Protein AF-A0A0V8DN34-F1 (afdb_monomer_lite)

Sequence (174 aa):
MLHKQKDDFIKWFYDYLHISQVLMRVTIQLNMDRLEQRHFESTNDSSNQRRIIRINENTMSRDRNAADLNYQMMLLNLVIDDRKPYFENTQIKVRSNFETLMHDINEFTRKIHIEYDEKMKETDDAGCRSIMNEARKMARNTMEAIEKSSHEMGEQVKHDIQALEDEVEHYFKK

Radius of gyration: 20.93 Å; chains: 1; bounding box: 45×28×70 Å

Secondary structure (DSSP, 8-state):
-HHHHHHHHHHHHHHHHHHHHHHHHHHHHHHHHHHHHHHS--TT-HHHHHHHHHHHHHHHHHHHHHHHHHHHHHHHHHHS-TTSGGGHHHHHHHHHHHHHHHHHHHHHHHIIIIIIHHHHHTS-HHHHHHHHHHHHHHHHHHHHHHHHHHHHHHHHHHHHHHHHHHHHHHHH--

Foldseek 3Di:
DLVVLLVLVVVLLVVLLVLLLQLLVLLLLLLLLVLCLVQPDDDDDPVNVVSVVSNVVSVVSNVVSVVVNVVSLVCLCVSDPPVDPLCPVLNVLSVVLSVVSVVLSVVLSCCSVPVLSVQSVVDDPVSNVVSSVVNVVSSVVSSVVSVVSSVVSVVVSVVSVVVSVVVVVVVVVD

Structure (mmCIF, N/CA/C/O backbone):
data_AF-A0A0V8DN34-F1
#
_entry.id   AF-A0A0V8DN34-F1
#
loop_
_atom_site.group_PDB
_atom_site.i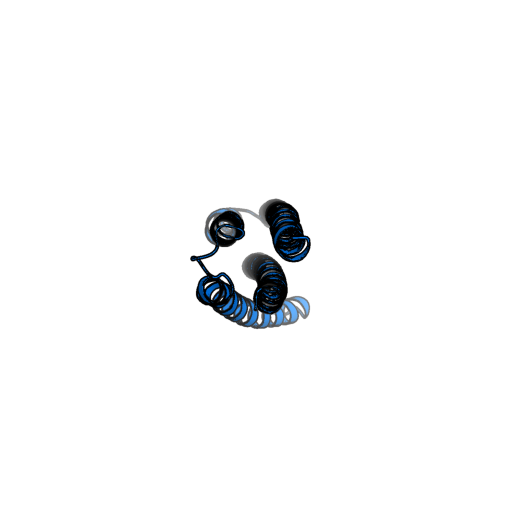d
_atom_site.type_symbol
_atom_site.label_atom_id
_atom_site.label_alt_id
_atom_site.label_comp_id
_atom_site.label_asym_id
_atom_site.label_entity_id
_atom_site.label_seq_id
_atom_site.pdbx_PDB_ins_code
_atom_site.Cartn_x
_atom_site.Cartn_y
_atom_site.Cartn_z
_atom_site.occupancy
_atom_site.B_iso_or_equiv
_atom_site.auth_seq_id
_atom_site.auth_comp_id
_atom_site.auth_asym_id
_atom_site.auth_atom_id
_atom_site.pdbx_PDB_model_num
ATOM 1 N N . MET A 1 1 ? -20.953 -3.401 26.564 1.00 58.19 1 MET A N 1
ATOM 2 C CA . MET A 1 1 ? -20.975 -2.466 25.413 1.00 58.19 1 MET A CA 1
ATOM 3 C C . MET A 1 1 ? -19.568 -1.955 25.081 1.00 58.19 1 MET A C 1
ATOM 5 O O . MET A 1 1 ? -19.200 -2.034 23.922 1.00 58.19 1 MET A O 1
ATOM 9 N N . LEU A 1 2 ? -18.758 -1.537 26.071 1.00 60.81 2 LEU A N 1
ATOM 10 C CA . LEU A 1 2 ? -17.343 -1.149 25.883 1.00 60.81 2 LEU A CA 1
ATOM 11 C C . LEU A 1 2 ? -16.427 -2.273 25.356 1.00 60.81 2 LEU A C 1
ATOM 13 O O . LEU A 1 2 ? -15.726 -2.048 24.379 1.00 60.81 2 LEU A O 1
ATOM 17 N N . HIS A 1 3 ? -16.490 -3.486 25.924 1.00 68.06 3 HIS A N 1
ATOM 18 C CA . HIS A 1 3 ? -15.688 -4.623 25.432 1.00 68.06 3 HIS A CA 1
ATOM 19 C C . HIS A 1 3 ? -15.959 -4.953 23.958 1.00 68.06 3 HIS A C 1
ATOM 21 O O . HIS A 1 3 ? -15.024 -5.095 23.187 1.00 68.06 3 HIS A O 1
ATOM 27 N N . LYS A 1 4 ? -17.231 -4.943 23.536 1.00 74.88 4 LYS A N 1
ATOM 28 C CA . LYS A 1 4 ? -17.605 -5.171 22.134 1.00 74.88 4 LYS A CA 1
ATOM 29 C C . LYS A 1 4 ? -17.008 -4.119 21.190 1.00 74.88 4 LYS A C 1
ATOM 31 O O . LYS A 1 4 ? -16.498 -4.473 20.143 1.00 74.88 4 LYS A O 1
ATOM 36 N N . GLN A 1 5 ? -17.049 -2.843 21.570 1.00 73.88 5 GLN A N 1
ATOM 37 C CA . GLN A 1 5 ? -16.478 -1.767 20.759 1.00 73.88 5 GLN A CA 1
ATOM 38 C C . GLN A 1 5 ? -14.956 -1.902 20.619 1.00 73.88 5 GLN A C 1
ATOM 40 O O . GLN A 1 5 ? -14.419 -1.712 19.534 1.00 73.88 5 GLN A O 1
ATOM 45 N N . LYS A 1 6 ? -14.267 -2.259 21.710 1.00 76.94 6 LYS A N 1
ATOM 46 C CA . LYS A 1 6 ? -12.835 -2.571 21.689 1.00 76.94 6 LYS A CA 1
ATOM 47 C C . LYS A 1 6 ? -12.546 -3.744 20.742 1.00 76.94 6 LYS A C 1
ATOM 49 O O . LYS A 1 6 ? -11.648 -3.634 19.916 1.00 76.94 6 LYS A O 1
ATOM 54 N N . ASP A 1 7 ? -13.303 -4.834 20.838 1.00 82.00 7 ASP A N 1
ATOM 55 C CA . ASP A 1 7 ? -13.109 -6.022 19.998 1.00 82.00 7 ASP A CA 1
ATOM 56 C C . ASP A 1 7 ? -13.379 -5.724 18.511 1.00 82.00 7 ASP A C 1
ATOM 58 O O . ASP A 1 7 ? -12.594 -6.116 17.644 1.00 82.00 7 ASP A O 1
ATOM 62 N N . ASP A 1 8 ? -14.449 -4.976 18.220 1.00 85.00 8 ASP A N 1
ATOM 63 C CA . ASP A 1 8 ? -14.809 -4.532 16.869 1.00 85.00 8 ASP A CA 1
ATOM 64 C C . ASP A 1 8 ? -13.713 -3.622 16.279 1.00 85.00 8 ASP A C 1
ATOM 66 O O . ASP A 1 8 ? -13.311 -3.805 15.127 1.00 85.00 8 ASP A O 1
ATOM 70 N N . PHE A 1 9 ? -13.173 -2.694 17.077 1.00 85.94 9 PHE A N 1
ATOM 71 C CA . PHE A 1 9 ? -12.066 -1.828 16.671 1.00 85.94 9 PHE A CA 1
ATOM 72 C C . PHE A 1 9 ? -10.765 -2.608 16.433 1.00 85.94 9 PHE A C 1
ATOM 74 O O . PHE A 1 9 ? -10.123 -2.407 15.405 1.00 85.94 9 PHE A O 1
ATOM 81 N N . ILE A 1 10 ? -10.382 -3.524 17.330 1.00 85.00 10 ILE A N 1
ATOM 82 C CA . ILE A 1 10 ? -9.166 -4.342 17.173 1.00 85.00 10 ILE A CA 1
ATOM 83 C C . ILE A 1 10 ? -9.237 -5.157 15.882 1.00 85.00 10 ILE A C 1
ATOM 85 O O . ILE A 1 10 ? -8.276 -5.186 15.112 1.00 85.00 10 ILE A O 1
ATOM 89 N N . LYS A 1 11 ? -10.381 -5.796 15.620 1.00 89.94 11 LYS A N 1
ATOM 90 C CA . LYS A 1 11 ? -10.588 -6.558 14.388 1.00 89.94 11 LYS A CA 1
ATOM 91 C C . LYS A 1 11 ? -10.444 -5.664 13.155 1.00 89.94 11 LYS A C 1
ATOM 93 O O . LYS A 1 11 ? -9.673 -5.988 12.256 1.00 89.94 11 LYS A O 1
ATOM 98 N N . TRP A 1 12 ? -11.144 -4.530 13.147 1.00 93.06 12 TRP A N 1
ATOM 99 C CA . TRP A 1 12 ? -11.061 -3.543 12.072 1.00 93.06 12 TRP A CA 1
ATOM 100 C C . TRP A 1 12 ? -9.622 -3.056 11.841 1.00 93.06 12 TRP A C 1
ATOM 102 O O . TRP A 1 12 ?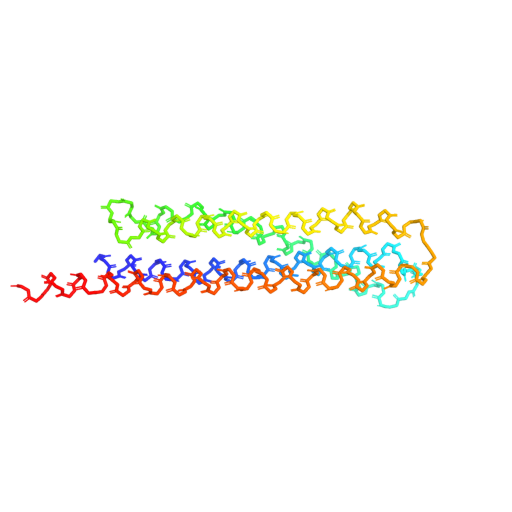 -9.176 -2.948 10.701 1.00 93.06 12 TRP A O 1
ATOM 112 N N . PHE A 1 13 ? -8.868 -2.818 12.915 1.00 90.38 13 PHE A N 1
ATOM 113 C CA . PHE A 1 13 ? -7.494 -2.335 12.844 1.00 90.38 13 PHE A CA 1
ATOM 114 C C . PHE A 1 13 ? -6.551 -3.359 12.199 1.00 90.38 13 PHE A C 1
ATOM 116 O O . PHE A 1 13 ? -5.721 -2.994 11.366 1.00 90.38 13 PHE A O 1
ATOM 123 N N . TYR A 1 14 ? -6.704 -4.647 12.522 1.00 90.00 14 TYR A N 1
ATOM 124 C CA . TYR A 1 14 ? -5.942 -5.707 11.859 1.00 90.00 14 TYR A CA 1
ATOM 125 C C . TYR A 1 14 ? -6.298 -5.847 10.377 1.00 90.00 14 TYR A C 1
ATOM 127 O O . TYR A 1 14 ? -5.392 -6.006 9.556 1.00 90.00 14 TYR A O 1
ATOM 135 N N . ASP A 1 15 ? -7.580 -5.733 10.023 1.00 92.25 15 ASP A N 1
ATOM 136 C CA . ASP A 1 15 ? -8.015 -5.743 8.623 1.00 92.25 15 ASP A CA 1
ATOM 137 C C . ASP A 1 15 ? -7.407 -4.549 7.858 1.00 92.25 15 ASP A C 1
ATOM 139 O O . ASP A 1 15 ? -6.834 -4.725 6.781 1.00 92.25 15 ASP A O 1
ATOM 143 N N . TYR A 1 16 ? -7.432 -3.344 8.441 1.00 93.62 16 TYR A N 1
ATOM 144 C CA . TYR A 1 16 ? -6.788 -2.144 7.890 1.00 93.62 16 TYR A CA 1
ATOM 145 C C . TYR A 1 16 ? -5.275 -2.330 7.672 1.00 93.62 16 TYR A C 1
ATOM 147 O O . TYR A 1 16 ? -4.749 -2.033 6.592 1.00 93.62 16 TYR A O 1
ATOM 155 N N . LEU A 1 17 ? -4.561 -2.854 8.672 1.00 91.25 17 LEU A N 1
ATOM 156 C CA . LEU A 1 17 ? -3.123 -3.122 8.575 1.00 91.25 17 LEU A CA 1
ATOM 157 C C . LEU A 1 17 ? -2.806 -4.153 7.490 1.00 91.25 17 LEU A C 1
ATOM 159 O O . LEU A 1 17 ? -1.865 -3.980 6.717 1.00 91.25 17 LEU 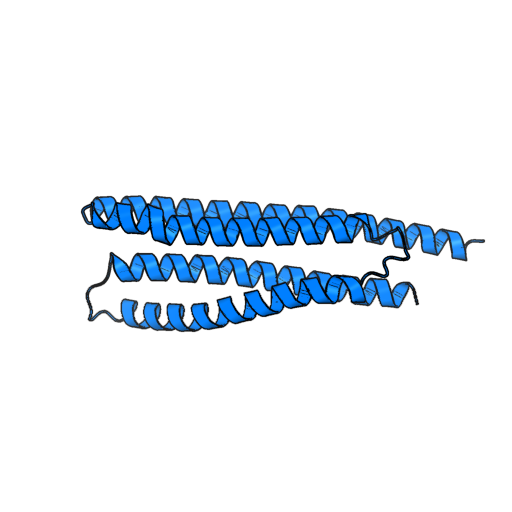A O 1
ATOM 163 N N . HIS A 1 18 ? -3.604 -5.212 7.397 1.00 91.62 18 HIS A N 1
ATOM 164 C CA . HIS A 1 18 ? -3.404 -6.235 6.383 1.00 91.62 18 HIS A CA 1
ATOM 165 C C . HIS A 1 18 ? -3.590 -5.666 4.970 1.00 91.62 18 HIS A C 1
ATOM 167 O O . HIS A 1 18 ? -2.715 -5.822 4.116 1.00 91.62 18 HIS A O 1
ATOM 173 N N . ILE A 1 19 ? -4.696 -4.956 4.733 1.00 94.38 19 ILE A N 1
ATOM 174 C CA . ILE A 1 19 ? -5.016 -4.392 3.416 1.00 94.38 19 ILE A CA 1
ATOM 175 C C . ILE A 1 19 ? -3.974 -3.341 3.009 1.00 94.38 19 ILE A C 1
ATOM 177 O O . ILE A 1 19 ? -3.536 -3.336 1.859 1.00 94.38 19 ILE A O 1
ATOM 181 N N . SER A 1 20 ? -3.521 -2.489 3.936 1.00 91.94 20 SER A N 1
ATOM 182 C CA . SER A 1 20 ? -2.487 -1.482 3.646 1.00 91.94 20 SER A CA 1
ATOM 183 C C . SER A 1 20 ? -1.155 -2.112 3.221 1.00 91.94 20 SER A C 1
ATOM 185 O O . SER A 1 20 ? -0.566 -1.698 2.217 1.00 91.94 20 SER A O 1
ATOM 187 N N . GLN A 1 21 ? -0.713 -3.167 3.912 1.00 90.62 21 GLN A N 1
ATOM 188 C CA . GLN A 1 21 ? 0.496 -3.914 3.556 1.00 90.62 21 GLN A CA 1
ATOM 189 C C . GLN A 1 21 ? 0.377 -4.598 2.192 1.00 90.62 21 GLN A C 1
ATOM 191 O O . GLN A 1 21 ? 1.315 -4.548 1.389 1.00 90.62 21 GLN A O 1
ATOM 196 N N . VAL A 1 22 ? -0.769 -5.229 1.914 1.00 93.06 22 VAL A N 1
ATOM 197 C CA . VAL A 1 22 ? -1.021 -5.866 0.617 1.00 93.06 22 VAL A CA 1
ATOM 198 C C . VAL A 1 22 ? -1.013 -4.813 -0.486 1.00 93.06 22 VAL A C 1
ATOM 200 O O . VAL A 1 22 ? -0.274 -4.985 -1.455 1.00 93.06 22 VAL A O 1
ATOM 203 N N . LEU A 1 23 ? -1.744 -3.704 -0.319 1.00 94.56 23 LEU A N 1
ATOM 204 C CA . LEU A 1 23 ? -1.819 -2.609 -1.290 1.00 94.56 23 LEU A CA 1
ATOM 205 C C . LEU A 1 23 ? -0.433 -2.065 -1.651 1.00 94.56 23 LEU A C 1
ATOM 207 O O . LEU A 1 23 ? -0.117 -1.908 -2.833 1.00 94.56 23 LEU A O 1
ATOM 211 N N . MET A 1 24 ? 0.405 -1.803 -0.648 1.00 93.25 24 MET A N 1
ATOM 212 C CA . MET A 1 24 ? 1.775 -1.343 -0.860 1.00 93.25 24 MET A CA 1
ATOM 213 C C . MET A 1 24 ? 2.580 -2.356 -1.685 1.00 93.25 24 MET A C 1
ATOM 215 O O . MET A 1 24 ? 3.184 -1.993 -2.697 1.00 93.25 24 MET A O 1
ATOM 219 N N . ARG A 1 25 ? 2.577 -3.635 -1.284 1.00 92.25 25 ARG A N 1
ATOM 220 C CA . ARG A 1 25 ? 3.363 -4.689 -1.947 1.00 92.25 25 ARG A CA 1
ATOM 221 C C . ARG A 1 25 ? 2.959 -4.873 -3.405 1.00 92.25 25 ARG A C 1
ATOM 223 O O . ARG A 1 25 ? 3.832 -4.882 -4.275 1.00 92.25 25 ARG A O 1
ATOM 230 N N . VAL A 1 26 ? 1.657 -4.963 -3.681 1.00 95.25 26 VAL A N 1
ATOM 231 C CA . VAL A 1 26 ? 1.160 -5.147 -5.054 1.00 95.25 26 VAL A CA 1
ATOM 232 C C . VAL A 1 26 ? 1.415 -3.914 -5.914 1.00 95.25 26 VAL A C 1
ATOM 234 O O . VAL A 1 26 ? 1.774 -4.056 -7.078 1.00 95.25 26 VAL A O 1
ATOM 237 N N . THR A 1 27 ? 1.321 -2.706 -5.346 1.00 95.00 27 THR A N 1
ATOM 238 C CA . THR A 1 27 ? 1.636 -1.455 -6.054 1.00 95.00 27 THR A CA 1
ATOM 239 C C . THR A 1 27 ? 3.108 -1.401 -6.449 1.00 95.00 27 THR A C 1
ATOM 241 O O . THR A 1 27 ? 3.423 -1.084 -7.599 1.00 95.00 27 THR A O 1
ATOM 244 N N . ILE A 1 28 ? 4.015 -1.707 -5.517 1.00 94.44 28 ILE A N 1
ATOM 245 C CA . ILE A 1 28 ? 5.453 -1.717 -5.792 1.00 94.44 28 ILE A CA 1
ATOM 246 C C . ILE A 1 28 ? 5.761 -2.741 -6.882 1.00 94.44 28 ILE A C 1
ATOM 248 O O . ILE A 1 28 ? 6.376 -2.395 -7.890 1.00 94.44 28 ILE A O 1
ATOM 252 N N . GLN A 1 29 ? 5.285 -3.978 -6.723 1.00 94.00 29 GLN A N 1
ATOM 253 C CA . GLN A 1 29 ? 5.550 -5.040 -7.688 1.00 94.00 29 GLN A CA 1
ATOM 254 C C . GLN A 1 29 ? 4.988 -4.713 -9.074 1.00 94.00 29 GLN A C 1
ATOM 256 O O . GLN A 1 29 ? 5.699 -4.871 -10.062 1.00 94.00 29 GLN A O 1
ATOM 261 N N . LEU A 1 30 ? 3.758 -4.196 -9.152 1.00 95.62 30 LEU A N 1
ATOM 262 C CA . LEU A 1 30 ? 3.122 -3.805 -10.408 1.00 95.62 30 LEU A CA 1
ATOM 263 C C . LEU A 1 30 ? 3.942 -2.763 -11.170 1.00 95.62 30 LEU A C 1
ATOM 265 O O . LEU A 1 30 ? 4.180 -2.904 -12.367 1.00 95.62 30 LEU A O 1
ATOM 269 N N . ASN A 1 31 ? 4.360 -1.703 -10.483 1.00 94.88 31 ASN A N 1
ATOM 270 C CA . ASN A 1 31 ? 5.108 -0.613 -11.099 1.00 94.88 31 ASN A CA 1
ATOM 271 C C . ASN A 1 31 ? 6.511 -1.053 -11.530 1.00 94.88 31 ASN A C 1
ATOM 273 O O . ASN A 1 31 ? 6.954 -0.686 -12.617 1.00 94.88 31 ASN A O 1
ATOM 277 N N . MET A 1 32 ? 7.177 -1.883 -10.723 1.00 93.75 32 MET A N 1
ATOM 278 C CA . MET A 1 32 ? 8.476 -2.457 -11.072 1.00 93.75 32 MET A CA 1
ATOM 279 C C . MET A 1 32 ? 8.372 -3.411 -12.266 1.00 93.75 32 MET A C 1
ATOM 281 O O . MET A 1 32 ? 9.139 -3.269 -13.214 1.00 93.75 32 MET A O 1
ATOM 285 N N . ASP A 1 33 ? 7.398 -4.329 -12.269 1.00 92.44 33 ASP A N 1
ATOM 286 C CA . ASP A 1 33 ? 7.164 -5.237 -13.397 1.00 92.44 33 ASP A CA 1
ATOM 287 C C . ASP A 1 33 ? 6.832 -4.434 -14.672 1.00 92.44 33 ASP A C 1
ATOM 289 O O . ASP A 1 33 ? 7.375 -4.728 -15.731 1.00 92.44 33 ASP A O 1
ATOM 293 N N . ARG A 1 34 ? 6.023 -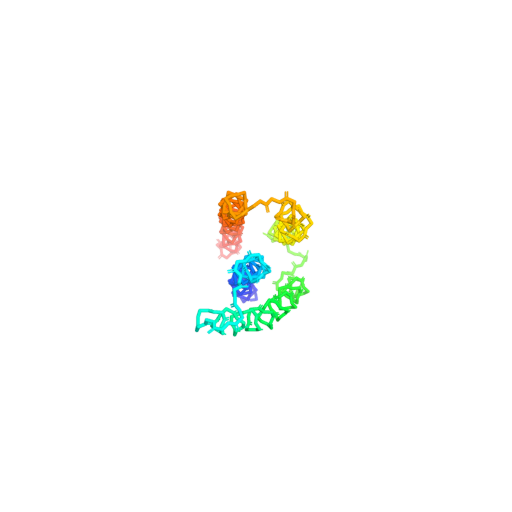3.365 -14.594 1.00 91.81 34 ARG A N 1
ATOM 294 C CA . ARG A 1 34 ? 5.723 -2.492 -15.750 1.00 91.81 34 ARG A CA 1
ATOM 295 C C . ARG A 1 34 ? 6.944 -1.749 -16.292 1.00 91.81 34 ARG A C 1
ATOM 297 O O . ARG A 1 34 ? 7.027 -1.536 -17.501 1.00 91.81 34 ARG A O 1
ATOM 304 N N . LEU A 1 35 ? 7.845 -1.305 -15.416 1.00 90.69 35 LEU A N 1
ATOM 305 C CA . LEU A 1 35 ? 9.081 -0.637 -15.824 1.00 90.69 35 LEU A CA 1
ATOM 306 C C . LEU A 1 35 ? 10.030 -1.637 -16.496 1.00 90.69 35 LEU A C 1
ATOM 308 O O . LEU A 1 35 ? 10.560 -1.358 -17.569 1.00 90.69 35 LEU A O 1
ATOM 312 N N . GLU A 1 36 ? 10.172 -2.836 -15.921 1.00 89.19 36 GLU A N 1
ATOM 313 C CA . GLU A 1 36 ? 10.987 -3.898 -16.514 1.00 89.19 36 GLU A CA 1
ATOM 314 C C . GLU A 1 36 ? 10.434 -4.374 -17.864 1.00 89.19 36 GLU A C 1
ATOM 316 O O . GLU A 1 36 ? 11.204 -4.618 -18.793 1.00 89.19 36 GLU A O 1
ATOM 321 N N . GLN A 1 37 ? 9.108 -4.479 -17.984 1.00 88.12 37 GLN A N 1
ATOM 322 C CA . GLN A 1 37 ? 8.435 -4.884 -19.217 1.00 88.12 37 GLN A CA 1
ATOM 323 C C . GLN A 1 37 ? 8.733 -3.918 -20.371 1.00 88.12 37 GLN A C 1
ATOM 325 O O . GLN A 1 37 ? 8.960 -4.345 -21.497 1.00 88.12 37 GLN A O 1
ATOM 330 N N . ARG A 1 38 ? 8.756 -2.610 -20.091 1.00 87.38 38 ARG A N 1
ATOM 331 C CA . ARG A 1 38 ? 8.982 -1.582 -21.115 1.00 87.38 38 ARG A CA 1
ATOM 332 C C . ARG A 1 38 ? 10.405 -1.563 -21.665 1.00 87.38 38 ARG A C 1
ATOM 334 O O . ARG A 1 38 ? 10.567 -1.340 -22.858 1.00 87.38 38 ARG A O 1
ATOM 341 N N . HIS A 1 39 ? 11.406 -1.772 -20.810 1.00 86.38 39 HIS A N 1
ATOM 342 C CA . HIS A 1 39 ? 12.804 -1.455 -21.146 1.00 86.38 39 HIS A CA 1
ATOM 343 C C . HIS A 1 39 ? 13.726 -2.669 -21.277 1.00 86.38 39 HIS A C 1
ATOM 345 O O . HIS A 1 39 ? 14.848 -2.525 -21.746 1.00 86.38 39 HIS A O 1
ATOM 351 N N . PHE A 1 40 ? 13.288 -3.871 -20.889 1.00 78.19 40 PHE A N 1
ATOM 352 C CA . PHE A 1 40 ? 14.153 -5.061 -20.886 1.00 78.19 40 PHE A CA 1
ATOM 353 C C . PHE A 1 40 ? 13.606 -6.248 -21.686 1.00 78.19 40 PHE A C 1
ATOM 355 O O . PHE A 1 40 ? 14.161 -7.344 -21.579 1.00 78.19 40 PHE A O 1
ATOM 362 N N . GLU A 1 41 ? 12.531 -6.092 -22.465 1.00 69.69 41 GLU A N 1
ATOM 363 C CA . GLU A 1 41 ? 11.893 -7.238 -23.125 1.00 69.69 41 GLU A CA 1
ATOM 364 C C . GLU A 1 41 ? 12.135 -7.365 -24.631 1.00 69.69 41 GLU A C 1
ATOM 366 O O . GLU A 1 41 ? 11.776 -6.503 -25.429 1.00 69.69 41 GLU A O 1
ATOM 371 N N . SER A 1 42 ? 12.627 -8.556 -25.006 1.00 58.59 42 SER A N 1
ATOM 372 C CA . SER A 1 42 ? 12.372 -9.181 -26.306 1.00 58.59 42 SER A CA 1
ATOM 373 C C . SER A 1 42 ? 11.068 -9.998 -26.244 1.00 58.59 42 SER A C 1
ATOM 375 O O . SER A 1 42 ? 10.711 -10.571 -25.211 1.00 58.59 42 SER A O 1
ATOM 377 N N . THR A 1 43 ? 10.328 -10.043 -27.349 1.00 55.69 43 THR A N 1
ATOM 378 C CA . THR A 1 43 ? 8.900 -10.411 -27.390 1.00 55.69 43 THR A CA 1
ATOM 379 C C . THR A 1 43 ? 8.594 -11.908 -27.195 1.00 55.69 43 THR A C 1
ATOM 381 O O . THR A 1 43 ? 7.426 -12.267 -27.087 1.00 55.69 43 THR A O 1
ATOM 384 N N . ASN A 1 44 ? 9.601 -12.791 -27.116 1.00 57.97 44 ASN A N 1
ATOM 385 C CA . ASN A 1 44 ? 9.413 -14.252 -27.223 1.00 57.97 44 ASN A CA 1
ATOM 386 C C . ASN A 1 44 ? 9.860 -15.083 -26.004 1.00 57.97 44 ASN A C 1
ATOM 388 O O . ASN A 1 44 ? 9.945 -16.307 -26.103 1.00 57.97 44 ASN A O 1
ATOM 392 N N . ASP A 1 45 ? 10.133 -14.465 -24.852 1.00 67.31 45 ASP A N 1
ATOM 393 C CA . ASP A 1 45 ? 10.696 -15.181 -23.700 1.00 67.31 45 ASP A CA 1
ATOM 394 C C . ASP A 1 45 ? 9.635 -15.659 -22.686 1.00 67.31 45 ASP A C 1
ATOM 396 O O . ASP A 1 45 ? 8.742 -14.911 -22.286 1.00 67.31 45 ASP A O 1
ATOM 400 N N . SER A 1 46 ? 9.755 -16.892 -22.179 1.00 72.69 46 SER A N 1
ATOM 401 C CA . SER A 1 46 ? 8.841 -17.456 -21.152 1.00 72.69 46 SER A CA 1
ATOM 402 C C . SER A 1 46 ? 8.806 -16.645 -19.841 1.00 72.69 46 SER A C 1
ATOM 404 O O . SER A 1 46 ? 7.869 -16.732 -19.042 1.00 72.69 46 SER A O 1
ATOM 406 N N . SER A 1 47 ? 9.855 -15.857 -19.596 1.00 75.12 47 SER A N 1
ATOM 407 C CA . SER A 1 47 ? 9.946 -14.903 -18.490 1.00 75.12 47 SER A CA 1
ATOM 408 C C . SER A 1 47 ? 8.976 -13.727 -18.668 1.00 75.12 47 SER A C 1
ATOM 410 O O . SER A 1 47 ? 8.296 -13.342 -17.715 1.00 75.12 47 SER A O 1
ATOM 412 N N . ASN A 1 48 ? 8.842 -13.228 -19.901 1.00 78.69 48 ASN A N 1
ATOM 413 C CA . ASN A 1 48 ? 7.932 -12.143 -20.263 1.00 78.69 48 ASN A CA 1
ATOM 414 C C . ASN A 1 48 ? 6.470 -12.561 -20.037 1.00 78.69 48 ASN A C 1
ATOM 416 O O . ASN A 1 48 ? 5.727 -11.900 -19.317 1.00 78.69 48 ASN A O 1
ATOM 420 N N . GLN A 1 49 ? 6.078 -13.743 -20.523 1.00 82.31 49 GLN A N 1
ATOM 421 C CA . GLN A 1 49 ? 4.716 -14.254 -20.317 1.00 82.31 49 GLN A CA 1
ATOM 422 C C . GLN A 1 49 ? 4.333 -14.333 -18.829 1.00 82.31 49 GLN A C 1
ATOM 424 O O . GLN A 1 49 ? 3.234 -13.935 -18.444 1.00 82.31 49 GLN A O 1
ATOM 429 N N . ARG A 1 50 ? 5.259 -14.777 -17.966 1.00 86.44 50 ARG A N 1
ATOM 430 C CA . ARG A 1 50 ? 5.049 -14.782 -16.509 1.00 86.44 50 ARG A CA 1
ATOM 431 C C . ARG A 1 50 ? 4.916 -13.374 -15.932 1.00 86.44 50 ARG A C 1
ATOM 433 O O . ARG A 1 50 ? 4.131 -13.180 -15.008 1.00 86.44 50 ARG A O 1
ATOM 440 N N . ARG A 1 51 ? 5.669 -12.400 -16.449 1.00 89.06 51 ARG A N 1
ATOM 441 C CA . ARG A 1 51 ? 5.567 -10.994 -16.037 1.00 89.06 51 ARG A CA 1
ATOM 442 C C . ARG A 1 51 ? 4.220 -10.390 -16.438 1.00 89.06 51 ARG A C 1
ATOM 444 O O . ARG A 1 51 ? 3.583 -9.779 -15.591 1.00 89.06 51 ARG A O 1
ATOM 451 N N . ILE A 1 52 ? 3.741 -10.627 -17.661 1.00 89.31 52 ILE A N 1
ATOM 452 C CA . ILE A 1 52 ? 2.419 -10.163 -18.124 1.00 89.31 52 ILE A CA 1
ATOM 453 C C . ILE A 1 52 ? 1.303 -10.678 -17.207 1.00 89.31 52 ILE A C 1
ATOM 455 O O . ILE A 1 52 ? 0.439 -9.905 -16.793 1.00 89.31 52 ILE A O 1
ATOM 459 N N . ILE A 1 53 ? 1.340 -11.966 -16.847 1.00 90.69 53 ILE A N 1
ATOM 460 C CA . ILE A 1 53 ? 0.371 -12.558 -15.914 1.00 90.69 53 ILE A CA 1
ATOM 461 C C . ILE A 1 53 ? 0.412 -11.829 -14.564 1.00 90.69 53 ILE A C 1
ATOM 463 O O . ILE A 1 53 ? -0.627 -11.354 -14.107 1.00 90.69 53 ILE A O 1
ATOM 467 N N . ARG A 1 54 ? 1.604 -11.639 -13.977 1.00 93.31 54 ARG A N 1
ATOM 468 C CA . ARG A 1 54 ? 1.753 -10.901 -12.710 1.00 93.31 54 ARG A CA 1
ATOM 469 C C . ARG A 1 54 ? 1.264 -9.458 -12.800 1.00 93.31 54 ARG A C 1
ATOM 471 O O . ARG A 1 54 ? 0.641 -8.981 -11.860 1.00 93.31 54 ARG A O 1
ATOM 478 N N . ILE A 1 55 ? 1.521 -8.754 -13.904 1.00 94.31 55 ILE A N 1
ATOM 479 C CA . ILE A 1 55 ? 1.029 -7.383 -14.113 1.00 94.31 55 ILE A CA 1
ATOM 480 C C . ILE A 1 55 ? -0.500 -7.362 -14.100 1.00 94.31 55 ILE A C 1
ATOM 482 O O . ILE A 1 55 ? -1.087 -6.487 -13.461 1.00 94.31 55 ILE A O 1
ATOM 486 N N . ASN A 1 56 ? -1.152 -8.316 -14.764 1.00 94.25 56 ASN A N 1
ATOM 487 C CA . ASN A 1 56 ? -2.612 -8.400 -14.792 1.00 94.25 56 ASN A CA 1
ATOM 488 C C . ASN A 1 56 ? -3.187 -8.715 -13.403 1.00 94.25 56 ASN A C 1
ATOM 490 O O . ASN A 1 56 ? -4.068 -7.996 -12.927 1.00 94.25 56 ASN A O 1
ATOM 494 N N . GLU A 1 57 ? -2.644 -9.728 -12.724 1.00 94.94 57 GLU A N 1
ATOM 495 C CA . GLU A 1 57 ? -3.049 -10.111 -11.366 1.00 94.94 57 GLU A CA 1
ATOM 496 C C . GLU A 1 57 ? -2.860 -8.956 -10.374 1.00 94.94 57 GLU A C 1
ATOM 498 O O . GLU A 1 57 ? -3.779 -8.605 -9.629 1.00 94.94 57 GLU A O 1
ATOM 503 N N . ASN A 1 58 ? -1.695 -8.305 -10.406 1.00 96.00 58 ASN A N 1
ATOM 504 C CA . ASN A 1 58 ? -1.382 -7.197 -9.511 1.00 96.00 58 ASN A CA 1
ATOM 505 C C . ASN A 1 58 ? -2.158 -5.923 -9.850 1.00 96.00 58 ASN A C 1
ATOM 507 O O . ASN A 1 58 ? -2.439 -5.153 -8.939 1.00 96.00 58 ASN A O 1
ATOM 511 N N . THR A 1 59 ? -2.558 -5.700 -11.108 1.00 95.69 59 THR A N 1
ATOM 512 C CA . THR A 1 59 ? -3.457 -4.586 -11.461 1.00 95.69 59 THR A CA 1
ATOM 513 C C . THR A 1 59 ? -4.812 -4.770 -10.777 1.00 95.69 59 THR A C 1
ATOM 515 O O . THR A 1 59 ? -5.247 -3.892 -10.034 1.00 95.69 59 THR A O 1
ATOM 518 N N . MET A 1 60 ? -5.436 -5.944 -10.933 1.00 95.50 60 MET A N 1
ATOM 519 C CA . MET A 1 60 ? -6.722 -6.244 -10.291 1.00 95.50 60 MET A CA 1
ATOM 520 C C . MET A 1 60 ? -6.626 -6.218 -8.762 1.00 95.50 60 MET A C 1
ATOM 522 O O . MET A 1 60 ? -7.489 -5.656 -8.087 1.00 95.50 60 MET A O 1
ATOM 526 N N . SER A 1 61 ? -5.567 -6.817 -8.209 1.00 95.12 61 SER A N 1
ATOM 527 C CA . SER A 1 61 ? -5.331 -6.844 -6.766 1.00 95.12 61 SER A CA 1
ATOM 528 C C . SER A 1 61 ? -5.132 -5.437 -6.205 1.00 95.12 61 SER A C 1
ATOM 530 O O . SER A 1 61 ? -5.733 -5.088 -5.191 1.00 95.12 61 SER A O 1
ATOM 532 N N . ARG A 1 62 ? -4.346 -4.590 -6.879 1.00 95.75 62 ARG A N 1
ATOM 533 C CA . ARG A 1 62 ? -4.116 -3.205 -6.460 1.00 95.75 62 ARG A CA 1
ATOM 534 C C . ARG A 1 62 ? -5.417 -2.416 -6.408 1.00 95.75 62 ARG A C 1
ATOM 536 O O . ARG A 1 62 ? -5.663 -1.739 -5.414 1.00 95.75 62 ARG A O 1
ATOM 543 N N . ASP A 1 63 ? -6.243 -2.503 -7.446 1.00 94.94 63 ASP A N 1
ATOM 544 C CA . ASP A 1 63 ? -7.483 -1.725 -7.515 1.00 94.94 63 ASP A CA 1
ATOM 545 C C . ASP A 1 63 ? -8.486 -2.165 -6.450 1.00 94.94 63 ASP A C 1
ATOM 547 O O . ASP A 1 63 ? -9.089 -1.323 -5.781 1.00 94.94 63 ASP A O 1
ATOM 551 N N . ARG A 1 64 ? -8.588 -3.478 -6.213 1.00 96.56 64 ARG A N 1
ATOM 552 C CA . ARG A 1 64 ? -9.399 -4.023 -5.125 1.00 96.56 64 ARG A CA 1
ATOM 553 C C . ARG A 1 64 ? -8.915 -3.544 -3.758 1.00 96.56 64 ARG A C 1
ATOM 555 O O . ARG A 1 64 ? -9.708 -3.002 -2.999 1.00 96.56 64 ARG A O 1
ATOM 562 N N . ASN A 1 65 ? -7.627 -3.697 -3.453 1.00 95.69 65 ASN A N 1
ATOM 563 C CA . ASN A 1 65 ? -7.092 -3.312 -2.145 1.00 95.69 65 ASN A CA 1
ATOM 564 C C . ASN A 1 65 ? -7.164 -1.795 -1.913 1.00 95.69 65 ASN A C 1
ATOM 566 O O . ASN A 1 65 ? -7.381 -1.365 -0.786 1.00 95.69 65 ASN A O 1
ATOM 570 N N . ALA A 1 66 ? -7.034 -0.973 -2.959 1.00 94.31 66 ALA A N 1
ATOM 571 C CA . ALA A 1 66 ? -7.227 0.471 -2.845 1.00 94.31 66 ALA A CA 1
ATOM 572 C C . ALA A 1 66 ? -8.684 0.817 -2.495 1.00 94.31 66 ALA A C 1
ATOM 574 O O . ALA A 1 66 ? -8.929 1.658 -1.630 1.00 94.31 66 ALA A O 1
ATOM 575 N N . ALA A 1 67 ? -9.652 0.157 -3.138 1.00 95.69 67 ALA A N 1
ATOM 576 C CA . ALA A 1 67 ? -11.068 0.324 -2.821 1.00 95.69 67 ALA A CA 1
ATOM 577 C C . ALA A 1 67 ? -11.399 -0.162 -1.400 1.00 95.69 67 ALA A C 1
ATOM 579 O O . ALA A 1 67 ? -12.037 0.567 -0.641 1.00 95.69 67 ALA A O 1
ATOM 580 N N . ASP A 1 68 ? -10.909 -1.344 -1.021 1.00 95.88 68 ASP A N 1
ATOM 581 C CA . ASP A 1 68 ? -11.123 -1.924 0.306 1.00 95.88 68 ASP A CA 1
ATOM 582 C C . ASP A 1 68 ? -10.508 -1.035 1.401 1.00 95.88 68 ASP A C 1
ATOM 584 O O . ASP A 1 68 ? -11.146 -0.789 2.423 1.00 95.88 68 ASP A O 1
ATOM 588 N N . LEU A 1 69 ? -9.314 -0.472 1.182 1.00 94.12 69 LEU A N 1
ATOM 589 C CA . LEU A 1 69 ? -8.668 0.423 2.146 1.00 94.12 69 LEU A CA 1
ATOM 590 C C . LEU A 1 69 ? -9.431 1.744 2.324 1.00 94.12 69 LEU A C 1
ATOM 592 O O . LEU A 1 69 ? -9.626 2.200 3.451 1.00 94.12 69 LEU A O 1
ATOM 596 N N . ASN A 1 70 ? -9.917 2.334 1.227 1.00 93.44 70 ASN A N 1
ATOM 597 C CA . ASN A 1 70 ? -10.795 3.506 1.286 1.00 93.44 70 ASN A CA 1
ATOM 598 C C . ASN A 1 70 ? -12.081 3.198 2.064 1.00 93.44 70 ASN A C 1
ATOM 600 O O . ASN A 1 70 ? -12.540 4.010 2.868 1.00 93.44 70 ASN A O 1
ATOM 604 N N . TYR A 1 71 ? -12.646 2.009 1.859 1.00 93.88 71 TYR A N 1
ATOM 605 C CA . TYR A 1 71 ? -13.822 1.563 2.591 1.00 93.88 71 TYR A CA 1
ATOM 606 C C . TYR A 1 71 ? -13.541 1.397 4.092 1.00 93.88 71 TYR A C 1
ATOM 608 O O . TYR A 1 71 ? -14.363 1.818 4.907 1.00 93.88 71 TYR A O 1
ATOM 616 N N . GLN A 1 72 ? -12.361 0.900 4.487 1.00 93.38 72 GLN A N 1
ATOM 617 C CA . GLN A 1 72 ? -11.975 0.862 5.903 1.00 93.38 72 GLN A CA 1
ATOM 618 C C . GLN A 1 72 ? -12.001 2.259 6.538 1.00 93.38 72 GLN A C 1
ATOM 620 O O . GLN A 1 72 ? -12.509 2.404 7.647 1.00 93.38 72 GLN A O 1
ATOM 625 N N . MET A 1 73 ? -11.554 3.304 5.831 1.00 91.69 73 MET A N 1
ATOM 626 C CA . MET A 1 73 ? -11.624 4.685 6.339 1.00 91.69 73 MET A CA 1
ATOM 627 C C . MET A 1 73 ? -13.053 5.196 6.530 1.00 91.69 73 MET A C 1
ATOM 629 O O . MET A 1 73 ? -13.296 6.013 7.421 1.00 91.69 73 MET A O 1
ATOM 633 N N . MET A 1 74 ? -14.008 4.713 5.732 1.00 90.31 74 MET A N 1
ATOM 634 C CA . MET A 1 74 ? -15.428 4.996 5.955 1.00 90.31 74 MET A CA 1
ATOM 635 C C . MET A 1 74 ? -15.953 4.266 7.197 1.00 90.31 74 MET A C 1
ATOM 637 O O . MET A 1 74 ? -16.705 4.846 7.978 1.00 90.31 74 MET A O 1
ATOM 641 N N . LEU A 1 75 ? -15.533 3.013 7.400 1.00 90.12 75 LEU A N 1
ATOM 642 C CA . LEU A 1 75 ? -15.924 2.199 8.553 1.00 90.12 75 LEU A CA 1
ATOM 643 C C . LEU A 1 75 ? -15.322 2.674 9.878 1.00 90.12 75 LEU A C 1
ATOM 645 O O . LEU A 1 75 ? -15.920 2.416 10.920 1.00 90.12 75 LEU A O 1
ATOM 649 N N . LEU A 1 76 ? -14.190 3.383 9.856 1.00 88.06 76 LEU A N 1
ATOM 650 C CA . LEU A 1 76 ? -13.521 3.902 11.053 1.00 88.06 76 LEU A CA 1
ATOM 651 C C . LEU A 1 76 ? -14.484 4.666 11.985 1.00 88.06 76 LEU A C 1
ATOM 653 O O . LEU A 1 76 ? -14.454 4.476 13.198 1.00 88.06 76 LEU A O 1
ATOM 657 N N . ASN A 1 77 ? -15.393 5.462 11.416 1.00 79.94 77 ASN A N 1
ATOM 658 C CA . ASN A 1 77 ? -16.394 6.238 12.165 1.00 79.94 77 ASN A CA 1
ATOM 659 C C . ASN A 1 77 ? -17.535 5.386 12.749 1.00 79.94 77 ASN A C 1
ATOM 661 O O . ASN A 1 77 ? -18.354 5.885 13.512 1.00 79.94 77 ASN A O 1
ATOM 665 N N . LEU A 1 78 ? -17.652 4.123 12.337 1.00 83.00 78 LEU A N 1
ATOM 666 C CA . LEU A 1 78 ? -18.648 3.185 12.856 1.00 83.00 78 LEU A CA 1
ATOM 667 C C . LEU A 1 78 ? -18.073 2.311 13.974 1.00 83.00 78 LEU A C 1
ATOM 669 O O . LEU A 1 78 ? -18.820 1.869 14.844 1.00 83.00 78 LEU A O 1
ATOM 673 N N . VAL A 1 79 ? -16.762 2.046 13.943 1.00 83.44 79 VAL A N 1
ATOM 674 C CA . VAL A 1 79 ? -16.073 1.228 14.954 1.00 83.44 79 VAL A CA 1
ATOM 675 C C . VAL A 1 79 ? -15.576 2.058 16.141 1.00 83.44 79 VAL A C 1
ATOM 677 O O . VAL A 1 79 ? -15.535 1.561 17.268 1.00 83.44 79 VAL A O 1
ATOM 680 N N . ILE A 1 80 ? -15.265 3.339 15.923 1.00 78.94 80 ILE A N 1
ATOM 681 C CA . ILE A 1 80 ? -14.968 4.307 16.983 1.00 78.94 80 ILE A CA 1
ATOM 682 C C . ILE A 1 80 ? -16.228 5.140 17.259 1.00 78.94 80 ILE A C 1
ATOM 684 O O . ILE A 1 80 ? -16.853 5.659 16.345 1.00 78.94 80 ILE A O 1
ATOM 688 N N . ASP A 1 81 ? -16.619 5.240 18.534 1.00 72.75 81 ASP A N 1
ATOM 689 C CA . ASP A 1 81 ? -17.726 6.091 18.988 1.00 72.75 81 ASP A CA 1
ATOM 690 C C . ASP A 1 81 ? -17.125 7.438 19.375 1.00 72.75 81 ASP A C 1
ATOM 692 O O . ASP A 1 81 ? -16.519 7.547 20.440 1.00 72.75 81 ASP A O 1
ATOM 696 N N . ASP A 1 82 ? -17.300 8.444 18.522 1.00 66.56 82 ASP A N 1
ATOM 697 C CA . ASP A 1 82 ? -16.729 9.787 18.694 1.00 66.56 82 ASP A CA 1
ATOM 698 C C . ASP A 1 82 ? -17.218 10.498 19.972 1.00 66.56 82 ASP A C 1
ATOM 700 O O . ASP A 1 82 ? -16.648 11.496 20.402 1.00 66.56 82 ASP A O 1
ATOM 704 N N . ARG A 1 83 ? -18.264 9.984 20.635 1.00 64.44 83 ARG A N 1
ATOM 705 C CA . ARG A 1 83 ? -18.703 10.490 21.949 1.00 64.44 83 ARG A CA 1
ATOM 706 C C . ARG A 1 83 ? -17.788 10.041 23.087 1.00 64.44 83 ARG A C 1
ATOM 708 O O . ARG A 1 83 ? -18.037 10.401 24.238 1.00 64.44 83 ARG A O 1
ATOM 715 N N . LYS A 1 84 ? -16.784 9.211 22.799 1.00 65.38 84 LYS A N 1
ATOM 716 C CA . LYS A 1 84 ? -15.885 8.634 23.789 1.00 65.38 84 LYS A CA 1
ATOM 717 C C . LYS A 1 84 ? -14.441 9.085 23.545 1.00 65.38 84 LYS A C 1
ATOM 719 O O . LYS A 1 84 ? -13.866 8.746 22.514 1.00 65.38 84 LYS A O 1
ATOM 724 N N . PRO A 1 85 ? -13.827 9.796 24.504 1.00 65.75 85 PRO A N 1
ATOM 725 C CA . PRO A 1 85 ? -12.566 10.508 24.282 1.00 65.75 85 PRO A CA 1
ATOM 726 C C . PRO A 1 85 ? -11.336 9.597 24.125 1.00 65.75 85 PRO A C 1
ATOM 728 O O . PRO A 1 85 ? -10.315 10.024 23.598 1.00 65.75 85 PRO A O 1
ATOM 731 N N . TYR A 1 86 ? -11.408 8.332 24.543 1.00 67.38 86 TYR A N 1
ATOM 732 C CA . TYR A 1 86 ? -10.247 7.435 24.601 1.00 67.38 86 TYR A CA 1
ATOM 733 C C . TYR A 1 86 ? -9.717 6.948 23.237 1.00 67.38 86 TYR A C 1
ATOM 735 O O . TYR A 1 86 ? -8.608 6.429 23.182 1.00 67.38 86 TYR A O 1
ATOM 743 N N . PHE A 1 87 ? -10.461 7.124 22.137 1.00 73.31 87 PHE A N 1
ATOM 744 C CA . PHE A 1 87 ? -10.014 6.755 20.780 1.00 73.31 87 PHE A CA 1
ATOM 745 C C . PHE A 1 87 ? -9.871 7.952 19.826 1.00 73.31 87 PHE A C 1
ATOM 747 O O . PHE A 1 87 ? -9.588 7.760 18.643 1.00 73.31 87 PHE A O 1
ATOM 754 N N . GLU A 1 88 ? -10.023 9.187 20.310 1.00 74.94 88 GLU A N 1
ATOM 755 C CA . GLU A 1 88 ? -9.896 10.392 19.478 1.00 74.94 88 GLU A CA 1
ATOM 756 C C . GLU A 1 88 ? -8.488 10.495 18.860 1.00 74.94 88 GLU A C 1
ATOM 758 O O . GLU A 1 88 ? -8.328 10.616 17.643 1.00 74.94 88 GLU A O 1
ATOM 763 N N . ASN A 1 89 ? -7.451 10.314 19.684 1.00 78.94 89 ASN A N 1
ATOM 764 C CA . ASN A 1 89 ? -6.060 10.294 19.225 1.00 78.94 89 ASN A CA 1
ATOM 765 C C . ASN A 1 89 ? -5.782 9.134 18.260 1.00 78.94 89 ASN A C 1
ATOM 767 O O . ASN A 1 89 ? -5.096 9.319 17.251 1.00 78.94 89 ASN A O 1
ATOM 771 N N . THR A 1 90 ? -6.351 7.955 18.531 1.00 82.25 90 THR A N 1
ATOM 772 C CA . THR A 1 90 ? -6.259 6.796 17.640 1.00 82.25 90 THR A CA 1
ATOM 773 C C . THR A 1 90 ? -6.839 7.111 16.263 1.00 82.25 90 THR A C 1
ATOM 775 O O . THR A 1 90 ? -6.189 6.867 15.248 1.00 82.25 90 THR A O 1
ATOM 778 N N . GLN A 1 91 ? -8.042 7.686 16.210 1.00 83.44 91 GLN A N 1
ATOM 779 C CA . GLN A 1 91 ? -8.725 8.014 14.961 1.00 83.44 91 GLN A CA 1
ATOM 780 C C . GLN A 1 91 ? -7.909 9.012 14.129 1.00 83.44 91 GLN A C 1
ATOM 782 O O . GLN A 1 91 ? -7.707 8.792 12.933 1.00 83.44 91 GLN A O 1
ATOM 787 N N . ILE A 1 92 ? -7.379 10.065 14.762 1.00 85.31 92 ILE A N 1
ATOM 788 C CA . ILE A 1 92 ? -6.498 11.050 14.115 1.00 85.31 92 ILE A CA 1
ATOM 789 C C . ILE A 1 92 ? -5.242 10.368 13.563 1.00 85.31 92 ILE A C 1
ATOM 791 O O . ILE A 1 92 ? -4.868 10.587 12.408 1.00 85.31 92 ILE A O 1
ATOM 795 N N . LYS A 1 93 ? -4.595 9.510 14.360 1.00 85.75 93 LYS A N 1
ATOM 796 C CA . LYS A 1 93 ? -3.354 8.837 13.964 1.00 85.75 93 LYS A CA 1
ATOM 797 C C . LYS A 1 93 ? -3.569 7.870 12.804 1.00 85.75 93 LYS A C 1
ATOM 799 O O . LYS A 1 93 ? -2.757 7.853 11.883 1.00 85.75 93 LYS A O 1
ATOM 804 N N . VAL A 1 94 ? -4.659 7.105 12.822 1.00 89.44 94 VAL A N 1
ATOM 805 C CA . VAL A 1 94 ? -4.992 6.173 11.739 1.00 89.44 94 VAL A CA 1
ATOM 806 C C . VAL A 1 94 ? -5.312 6.926 10.447 1.00 89.44 94 VAL A C 1
ATOM 808 O O . VAL A 1 94 ? -4.815 6.547 9.389 1.00 89.44 94 VAL A O 1
ATOM 811 N N . ARG A 1 95 ? -6.050 8.042 10.521 1.00 90.88 95 ARG A N 1
ATOM 812 C CA . ARG A 1 95 ? -6.298 8.914 9.359 1.00 90.88 95 ARG A CA 1
ATOM 813 C C . ARG A 1 95 ? -5.007 9.491 8.788 1.00 90.88 95 ARG A C 1
ATOM 815 O O . ARG A 1 95 ? -4.784 9.410 7.585 1.00 90.88 95 ARG A O 1
ATOM 822 N N . SER A 1 96 ? -4.133 10.004 9.650 1.00 90.44 96 SER A N 1
ATOM 823 C CA . SER A 1 96 ? -2.824 10.516 9.237 1.00 90.44 96 SER A CA 1
ATOM 824 C C . SER A 1 96 ? -1.964 9.423 8.591 1.00 90.44 96 SER A C 1
ATOM 826 O O . SER A 1 96 ? -1.376 9.657 7.539 1.00 90.44 96 SER A O 1
ATOM 828 N N . ASN A 1 97 ? -1.931 8.214 9.162 1.00 90.81 97 ASN A N 1
ATOM 829 C CA . ASN A 1 97 ? -1.213 7.079 8.579 1.00 90.81 97 ASN A CA 1
ATOM 830 C C . ASN A 1 97 ? -1.768 6.702 7.197 1.00 90.81 97 ASN A C 1
ATOM 832 O O . ASN A 1 97 ? -0.985 6.468 6.278 1.00 90.81 97 ASN A O 1
ATOM 836 N N . PHE A 1 98 ? -3.092 6.693 7.035 1.00 92.38 98 PHE A N 1
ATOM 837 C CA . PHE A 1 98 ? -3.738 6.452 5.748 1.00 92.38 98 PHE A CA 1
ATOM 838 C C . PHE A 1 98 ? -3.344 7.507 4.704 1.00 92.38 98 PHE A C 1
ATOM 840 O O . PHE A 1 98 ? -2.976 7.158 3.583 1.00 92.38 98 PHE A O 1
ATOM 847 N N . GLU A 1 99 ? -3.369 8.792 5.064 1.00 92.38 99 GLU A N 1
ATOM 848 C CA . GLU A 1 99 ? -2.963 9.880 4.168 1.00 92.38 99 GLU A CA 1
ATOM 849 C C . GLU A 1 99 ? -1.495 9.755 3.747 1.00 92.38 99 GLU A C 1
ATOM 851 O O . GLU A 1 99 ? -1.192 9.854 2.556 1.00 92.38 99 GLU A O 1
ATOM 856 N N . THR A 1 100 ? -0.594 9.476 4.695 1.00 90.81 100 THR A N 1
ATOM 857 C CA . THR A 1 100 ? 0.828 9.234 4.412 1.00 90.81 100 THR A CA 1
ATOM 858 C C . THR A 1 100 ? 1.017 8.032 3.492 1.00 90.81 100 THR A C 1
ATOM 860 O O . THR A 1 100 ? 1.700 8.142 2.481 1.00 90.81 100 THR A O 1
ATOM 863 N N . LEU A 1 101 ? 0.359 6.907 3.774 1.00 91.00 101 LEU A N 1
ATOM 864 C CA . LEU A 1 101 ? 0.431 5.709 2.940 1.00 91.00 101 LEU A CA 1
ATOM 865 C C . LEU A 1 101 ? -0.011 5.988 1.499 1.00 91.00 101 LEU A C 1
ATOM 867 O O . LEU A 1 101 ? 0.670 5.600 0.548 1.00 91.00 101 LEU A O 1
ATOM 871 N N . MET A 1 102 ? -1.151 6.661 1.328 1.00 92.25 102 MET A N 1
ATOM 872 C CA . MET A 1 102 ? -1.666 7.003 0.004 1.00 92.25 102 MET A CA 1
ATOM 873 C C . MET A 1 102 ? -0.748 7.993 -0.715 1.00 92.25 102 MET A C 1
ATOM 875 O O . MET A 1 102 ? -0.547 7.869 -1.925 1.00 92.25 102 MET A O 1
ATOM 879 N N . HIS A 1 103 ? -0.165 8.948 0.013 1.00 92.38 103 HIS A N 1
ATOM 880 C CA . HIS A 1 103 ? 0.838 9.861 -0.522 1.00 92.38 103 HIS A CA 1
ATOM 881 C C . HIS A 1 103 ? 2.072 9.104 -1.025 1.00 92.38 103 HIS A C 1
ATOM 883 O O . HIS A 1 103 ? 2.419 9.241 -2.197 1.00 92.38 103 HIS A O 1
ATOM 889 N N . ASP A 1 104 ? 2.672 8.254 -0.192 1.00 90.06 104 ASP A N 1
ATOM 890 C CA . ASP A 1 104 ? 3.894 7.508 -0.505 1.00 90.06 104 ASP A CA 1
ATOM 891 C C . ASP A 1 104 ? 3.692 6.560 -1.698 1.00 90.06 104 ASP A C 1
ATOM 893 O O . ASP A 1 104 ? 4.529 6.485 -2.602 1.00 90.06 104 ASP A O 1
ATOM 897 N N . ILE A 1 105 ? 2.542 5.879 -1.759 1.00 91.38 105 ILE A N 1
ATOM 898 C CA . ILE A 1 105 ? 2.145 5.017 -2.884 1.00 91.38 105 ILE A CA 1
ATOM 899 C C . ILE A 1 105 ? 2.038 5.810 -4.192 1.00 91.38 105 ILE A C 1
ATOM 901 O O . ILE A 1 105 ? 2.518 5.366 -5.247 1.00 91.38 105 ILE A O 1
ATOM 905 N N . ASN A 1 106 ? 1.399 6.978 -4.139 1.00 91.31 106 ASN A N 1
ATOM 906 C CA . ASN A 1 106 ? 1.214 7.830 -5.306 1.00 91.31 106 ASN A CA 1
ATOM 907 C C . ASN A 1 106 ? 2.541 8.456 -5.747 1.00 91.31 106 ASN A C 1
ATOM 909 O O . ASN A 1 106 ? 2.826 8.500 -6.946 1.00 91.31 106 ASN A O 1
ATOM 913 N N . GLU A 1 107 ? 3.378 8.894 -4.805 1.00 92.38 107 GLU A N 1
ATOM 914 C CA . GLU A 1 107 ? 4.698 9.445 -5.096 1.00 92.38 107 GLU A CA 1
ATOM 915 C C . GLU A 1 107 ? 5.609 8.389 -5.729 1.00 92.38 107 GLU A C 1
ATOM 917 O O . GLU A 1 107 ? 6.242 8.667 -6.751 1.00 92.38 107 GLU A O 1
ATOM 922 N N . PHE A 1 108 ? 5.628 7.168 -5.187 1.00 92.75 108 PHE A N 1
ATOM 923 C CA . PHE A 1 108 ? 6.372 6.048 -5.760 1.00 92.75 108 PHE A CA 1
ATOM 924 C C . PHE A 1 108 ? 5.931 5.764 -7.201 1.00 92.75 108 PHE A C 1
ATOM 926 O O . PHE A 1 108 ? 6.754 5.750 -8.117 1.00 92.75 108 PHE A O 1
ATOM 933 N N . THR A 1 109 ? 4.621 5.617 -7.424 1.00 92.44 109 THR A N 1
ATOM 934 C CA . THR A 1 109 ? 4.051 5.376 -8.760 1.00 92.44 109 THR A CA 1
ATOM 935 C C . THR A 1 109 ? 4.433 6.493 -9.736 1.00 92.44 109 THR A C 1
ATOM 937 O O . THR A 1 109 ? 4.853 6.228 -10.864 1.00 92.44 109 THR A O 1
ATOM 940 N N . ARG A 1 110 ? 4.360 7.754 -9.290 1.00 93.81 110 ARG A N 1
ATOM 941 C CA . ARG A 1 110 ? 4.754 8.923 -10.083 1.00 93.81 110 ARG A CA 1
ATOM 942 C C . ARG A 1 110 ? 6.238 8.893 -10.449 1.00 93.81 110 ARG A C 1
ATOM 944 O O . ARG A 1 110 ? 6.565 9.127 -11.608 1.00 93.81 110 ARG A O 1
ATOM 951 N N . LYS A 1 111 ? 7.136 8.607 -9.499 1.00 92.62 111 LYS A N 1
ATOM 952 C CA . LYS A 1 111 ? 8.584 8.533 -9.764 1.00 92.62 111 LYS A CA 1
ATOM 953 C C . LYS A 1 111 ? 8.919 7.419 -10.750 1.00 92.62 111 LYS A C 1
ATOM 955 O O . LYS A 1 111 ? 9.691 7.648 -11.674 1.00 92.62 111 LYS A O 1
ATOM 960 N N . ILE A 1 112 ? 8.283 6.254 -10.628 1.00 92.50 112 ILE A N 1
ATOM 961 C CA . ILE A 1 112 ? 8.463 5.164 -11.595 1.00 92.50 112 ILE A CA 1
ATOM 962 C C . ILE A 1 112 ? 8.012 5.589 -12.998 1.00 92.50 112 ILE A C 1
ATOM 964 O O . ILE A 1 112 ? 8.761 5.427 -13.957 1.00 92.50 112 ILE A O 1
ATOM 968 N N . HIS A 1 113 ? 6.803 6.140 -13.125 1.00 89.06 113 HIS A N 1
ATOM 969 C CA . HIS A 1 113 ? 6.211 6.438 -14.431 1.00 89.06 113 HIS A CA 1
ATOM 970 C C . HIS A 1 113 ? 6.746 7.689 -15.120 1.00 89.06 113 HIS A C 1
ATOM 972 O O . HIS A 1 113 ? 6.693 7.740 -16.342 1.00 89.06 113 HIS A O 1
ATOM 978 N N . ILE A 1 114 ? 7.205 8.687 -14.367 1.00 88.88 114 ILE A N 1
ATOM 979 C CA . ILE A 1 114 ? 7.683 9.952 -14.932 1.00 88.88 114 ILE A CA 1
ATOM 980 C C . ILE A 1 114 ? 9.203 9.994 -14.916 1.00 88.88 114 ILE A C 1
ATOM 982 O O . ILE A 1 114 ? 9.822 10.273 -15.929 1.00 88.88 114 ILE A O 1
ATOM 986 N N . GLU A 1 115 ? 9.829 9.741 -13.771 1.00 90.19 115 GLU A N 1
ATOM 987 C CA . GLU A 1 115 ? 11.264 9.978 -13.641 1.00 90.19 115 GLU A CA 1
ATOM 988 C C . GLU A 1 115 ? 12.080 8.818 -14.210 1.00 90.19 115 GLU A C 1
ATOM 990 O O . GLU A 1 115 ? 12.972 9.030 -15.028 1.00 90.19 115 GLU A O 1
ATOM 995 N N . TYR A 1 116 ? 11.784 7.587 -13.794 1.00 90.81 116 TYR A N 1
ATOM 996 C CA . TYR A 1 116 ? 12.575 6.435 -14.216 1.00 90.81 116 TYR A CA 1
ATOM 997 C C . TYR A 1 116 ? 12.252 5.967 -15.630 1.00 90.81 116 TYR A C 1
ATOM 999 O O . TYR A 1 116 ? 13.178 5.624 -16.359 1.00 90.81 116 TYR A O 1
ATOM 1007 N N . ASP A 1 117 ? 10.984 6.012 -16.044 1.00 89.62 117 ASP A N 1
ATOM 1008 C CA . ASP A 1 117 ? 10.613 5.694 -17.425 1.00 89.62 117 ASP A CA 1
ATOM 1009 C C . ASP A 1 117 ? 11.273 6.639 -18.440 1.00 89.62 117 ASP A C 1
ATOM 1011 O O . ASP A 1 117 ? 11.803 6.167 -19.441 1.00 89.62 117 ASP A O 1
ATOM 1015 N N . GLU A 1 118 ? 11.284 7.953 -18.183 1.00 88.69 118 GLU A N 1
ATOM 1016 C CA . GLU A 1 118 ? 11.908 8.929 -19.089 1.00 88.69 118 GLU A CA 1
ATOM 1017 C C . GLU A 1 118 ? 13.432 8.791 -19.113 1.00 88.69 118 GLU A C 1
ATOM 1019 O O . GLU A 1 118 ? 14.020 8.705 -20.188 1.00 88.69 118 GLU A O 1
ATOM 1024 N N . LYS A 1 119 ? 14.083 8.653 -17.947 1.00 88.75 119 LYS A N 1
ATOM 1025 C CA . LYS A 1 119 ? 15.540 8.432 -17.894 1.00 88.75 119 LYS A CA 1
ATOM 1026 C C . LYS A 1 119 ? 15.964 7.174 -18.663 1.00 88.75 119 LYS A C 1
ATOM 1028 O O . LYS A 1 119 ? 17.021 7.167 -19.288 1.00 88.75 119 LYS A O 1
ATOM 1033 N N . MET A 1 120 ? 15.166 6.104 -18.622 1.00 89.44 120 MET A N 1
ATOM 1034 C CA . MET A 1 120 ? 15.480 4.872 -19.355 1.00 89.44 120 MET A CA 1
ATOM 1035 C C . MET A 1 120 ? 15.368 5.037 -20.875 1.00 89.44 120 MET A C 1
ATOM 1037 O O . MET A 1 120 ? 16.181 4.466 -21.591 1.00 89.44 120 MET A O 1
ATOM 1041 N N . LYS A 1 121 ? 14.448 5.871 -21.383 1.00 86.62 121 LYS A N 1
ATOM 1042 C CA . LYS A 1 121 ? 14.336 6.149 -22.833 1.00 86.62 121 LYS A CA 1
ATOM 1043 C C . LYS A 1 121 ? 15.582 6.817 -23.417 1.00 86.62 121 LYS A C 1
ATOM 1045 O O . LYS A 1 121 ? 15.859 6.658 -24.602 1.00 86.62 121 LYS A O 1
ATOM 1050 N N . GLU A 1 122 ? 16.309 7.573 -22.602 1.00 85.81 122 GLU A N 1
ATOM 1051 C CA . GLU A 1 122 ? 17.473 8.365 -23.014 1.00 85.81 122 GLU A CA 1
ATOM 1052 C C . GLU A 1 122 ? 18.810 7.635 -22.801 1.00 85.81 122 GLU A C 1
ATOM 1054 O O . GLU A 1 122 ? 19.873 8.213 -23.034 1.00 85.81 122 GLU A O 1
ATOM 1059 N N . THR A 1 123 ? 18.791 6.379 -22.341 1.00 85.62 123 THR A N 1
ATOM 1060 C CA . THR A 1 123 ? 20.004 5.650 -21.951 1.00 85.62 123 THR A CA 1
ATOM 1061 C C . THR A 1 123 ? 20.139 4.303 -22.651 1.00 85.62 123 THR A C 1
ATOM 1063 O O . THR A 1 123 ? 19.185 3.753 -23.192 1.00 85.62 123 THR A O 1
ATOM 1066 N N . ASP A 1 124 ? 21.365 3.778 -22.672 1.00 85.81 124 ASP A N 1
ATOM 1067 C CA . ASP A 1 124 ? 21.653 2.437 -23.174 1.00 85.81 124 ASP A CA 1
ATOM 1068 C C . ASP A 1 124 ? 21.275 1.350 -22.148 1.00 85.81 124 ASP A C 1
ATOM 1070 O O . ASP A 1 124 ? 20.879 1.632 -21.013 1.00 85.81 124 ASP A O 1
ATOM 1074 N N . ASP A 1 125 ? 21.439 0.079 -22.515 1.00 82.62 125 ASP A N 1
ATOM 1075 C CA . ASP A 1 125 ? 21.134 -1.058 -21.638 1.00 82.62 125 ASP A CA 1
ATOM 1076 C C . ASP A 1 125 ? 21.865 -1.002 -20.283 1.00 82.62 125 ASP A C 1
ATOM 1078 O O . ASP A 1 125 ? 21.367 -1.510 -19.271 1.00 82.62 125 ASP A O 1
ATOM 1082 N N . ALA A 1 126 ? 23.077 -0.436 -20.240 1.00 84.25 126 ALA A N 1
ATOM 1083 C CA . ALA A 1 126 ? 23.839 -0.289 -19.004 1.00 84.25 126 ALA A CA 1
ATOM 1084 C C . ALA A 1 126 ? 23.235 0.804 -18.109 1.00 84.25 126 ALA A C 1
ATOM 1086 O O . ALA A 1 126 ? 23.066 0.576 -16.906 1.00 84.25 126 ALA A O 1
ATOM 1087 N N . GLY A 1 127 ? 22.841 1.936 -18.695 1.00 86.81 127 GLY A N 1
ATOM 1088 C CA . GLY A 1 127 ? 22.095 2.995 -18.021 1.00 86.81 127 GLY A CA 1
ATOM 1089 C C . GLY A 1 127 ? 20.740 2.510 -17.508 1.00 86.81 127 GLY A C 1
ATOM 1090 O O . GLY A 1 127 ? 20.446 2.684 -16.324 1.00 86.81 127 GLY A O 1
ATOM 1091 N N . CYS A 1 128 ? 19.983 1.768 -18.319 1.00 87.31 128 CYS A N 1
ATOM 1092 C CA . CYS A 1 128 ? 18.725 1.148 -17.904 1.00 87.31 128 CYS A CA 1
ATOM 1093 C C . CYS A 1 128 ? 18.919 0.244 -16.676 1.00 87.31 128 CYS A C 1
ATOM 1095 O O . CYS A 1 128 ? 18.180 0.348 -15.692 1.00 87.31 128 CYS A O 1
ATOM 1097 N N . ARG A 1 129 ? 19.948 -0.619 -16.673 1.00 87.31 129 ARG A N 1
ATOM 1098 C CA . ARG A 1 129 ? 20.272 -1.470 -15.510 1.00 87.31 129 ARG A CA 1
ATOM 1099 C C . ARG A 1 129 ? 20.606 -0.653 -14.258 1.00 87.31 129 ARG A C 1
ATOM 1101 O O . ARG A 1 129 ? 20.205 -1.047 -13.161 1.00 87.31 129 ARG A O 1
ATOM 1108 N N . SER A 1 130 ? 21.315 0.468 -14.401 1.00 91.44 130 SER A N 1
ATOM 1109 C CA . SER A 1 130 ? 21.614 1.371 -13.283 1.00 91.44 130 SER A CA 1
ATOM 1110 C C . SER A 1 130 ? 20.339 1.986 -12.705 1.00 91.44 130 SER A C 1
ATOM 1112 O O . SER A 1 130 ? 20.098 1.889 -11.501 1.00 91.44 130 SER A O 1
ATOM 1114 N N . ILE A 1 131 ? 19.472 2.527 -13.564 1.00 92.00 131 ILE A N 1
ATOM 1115 C CA . ILE A 1 131 ? 18.208 3.146 -13.150 1.00 92.00 131 ILE A CA 1
ATOM 1116 C C . ILE A 1 131 ? 17.289 2.106 -12.486 1.00 92.00 131 ILE A C 1
ATOM 1118 O O . ILE A 1 131 ? 16.664 2.391 -11.468 1.00 92.00 131 ILE A O 1
ATOM 1122 N N . MET A 1 132 ? 17.266 0.859 -12.970 1.00 92.00 132 MET A N 1
ATOM 1123 C CA . MET A 1 132 ? 16.537 -0.227 -12.301 1.00 92.00 132 MET A CA 1
ATOM 1124 C C . MET A 1 132 ? 17.036 -0.499 -10.882 1.00 92.00 132 MET A C 1
ATOM 1126 O O . MET A 1 132 ? 16.238 -0.792 -9.990 1.00 92.00 132 MET A O 1
ATOM 1130 N N . ASN A 1 133 ? 18.346 -0.422 -10.643 1.00 91.94 133 ASN A N 1
ATOM 1131 C CA . ASN A 1 133 ? 18.894 -0.593 -9.300 1.00 91.94 133 ASN A CA 1
ATOM 1132 C C . ASN A 1 133 ? 18.499 0.566 -8.376 1.00 91.94 133 ASN A C 1
ATOM 1134 O O . ASN A 1 133 ? 18.198 0.327 -7.202 1.00 91.94 133 ASN A O 1
ATOM 1138 N N . GLU A 1 134 ? 18.434 1.791 -8.897 1.00 93.44 134 GLU A N 1
ATOM 1139 C CA . GLU A 1 134 ? 17.896 2.943 -8.167 1.00 93.44 134 GLU A CA 1
ATOM 1140 C C . GLU A 1 134 ? 16.412 2.755 -7.838 1.00 93.44 134 GLU A C 1
ATOM 1142 O O . GLU A 1 134 ? 16.026 2.891 -6.677 1.00 93.44 134 GLU A O 1
ATOM 1147 N N . ALA A 1 135 ? 15.601 2.333 -8.812 1.00 92.62 135 ALA A N 1
ATOM 1148 C CA . ALA A 1 135 ? 14.182 2.045 -8.621 1.00 92.62 135 ALA A CA 1
ATOM 1149 C C . ALA A 1 135 ? 13.952 0.944 -7.571 1.00 92.62 135 ALA A C 1
ATOM 1151 O O . ALA A 1 135 ? 13.106 1.089 -6.689 1.00 92.62 135 ALA A O 1
ATOM 1152 N N . ARG A 1 136 ? 14.763 -0.124 -7.578 1.00 93.00 136 ARG A N 1
ATOM 1153 C CA . ARG A 1 136 ? 14.736 -1.177 -6.543 1.00 93.00 136 ARG A CA 1
ATOM 1154 C C . ARG A 1 136 ? 15.127 -0.650 -5.165 1.00 93.00 136 ARG A C 1
ATOM 1156 O O . ARG A 1 136 ? 14.552 -1.073 -4.164 1.00 93.00 136 ARG A O 1
ATOM 1163 N N . LYS A 1 137 ? 16.106 0.257 -5.085 1.00 94.56 137 LYS A N 1
ATOM 1164 C CA . LYS A 1 137 ? 16.482 0.906 -3.821 1.00 94.56 137 LYS A CA 1
ATOM 1165 C C . LYS A 1 137 ? 15.346 1.788 -3.304 1.00 94.56 137 LYS A C 1
ATOM 1167 O O . LYS A 1 137 ? 15.018 1.694 -2.129 1.00 94.56 137 LYS A O 1
ATOM 1172 N N . MET A 1 138 ? 14.717 2.574 -4.173 1.00 92.94 138 MET A N 1
ATOM 1173 C CA . MET A 1 138 ? 13.547 3.378 -3.825 1.00 92.94 138 MET A CA 1
ATOM 1174 C C . MET A 1 138 ? 12.395 2.504 -3.328 1.00 92.94 138 MET A C 1
ATOM 1176 O O . MET A 1 138 ? 11.852 2.786 -2.271 1.00 92.94 138 MET A O 1
ATOM 1180 N N . ALA A 1 139 ? 12.084 1.412 -4.029 1.00 9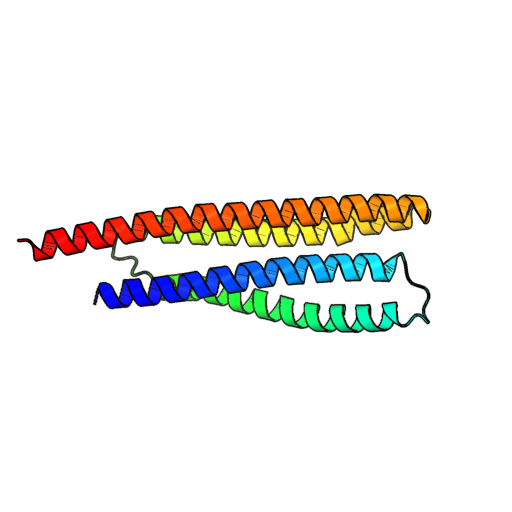1.56 139 ALA A N 1
ATOM 1181 C CA . ALA A 1 139 ? 11.051 0.463 -3.625 1.00 91.56 139 ALA A CA 1
ATOM 1182 C C . ALA A 1 139 ? 11.286 -0.095 -2.210 1.00 91.56 139 ALA A C 1
ATOM 1184 O O . ALA A 1 139 ? 10.354 -0.140 -1.411 1.00 91.56 139 ALA A O 1
ATOM 1185 N N . ARG A 1 140 ? 12.531 -0.475 -1.881 1.00 92.88 140 ARG A N 1
ATOM 1186 C CA . ARG A 1 140 ? 12.897 -0.917 -0.523 1.00 92.88 140 ARG A CA 1
ATOM 1187 C C . ARG A 1 140 ? 12.705 0.191 0.507 1.00 92.88 140 ARG A C 1
ATOM 1189 O O . ARG A 1 140 ? 12.042 -0.036 1.507 1.00 92.88 140 ARG A O 1
ATOM 1196 N N . ASN A 1 141 ? 13.208 1.391 0.226 1.00 91.19 141 ASN A N 1
ATOM 1197 C CA . ASN A 1 141 ? 13.085 2.523 1.143 1.00 91.19 141 ASN A CA 1
ATOM 1198 C C . ASN A 1 141 ? 11.616 2.905 1.398 1.00 91.19 141 ASN A C 1
ATOM 1200 O O . ASN A 1 141 ? 11.246 3.190 2.532 1.00 91.19 141 ASN A O 1
ATOM 1204 N N . THR A 1 142 ? 10.774 2.902 0.359 1.00 89.12 142 THR A N 1
ATOM 1205 C CA . THR A 1 142 ? 9.331 3.160 0.486 1.00 89.12 142 THR A CA 1
ATOM 1206 C C . THR A 1 142 ? 8.658 2.084 1.336 1.00 89.12 142 THR A C 1
ATOM 1208 O O . THR A 1 142 ? 7.855 2.410 2.205 1.00 89.12 142 THR A O 1
ATOM 1211 N N . MET A 1 143 ? 9.018 0.812 1.136 1.00 89.81 143 MET A N 1
ATOM 1212 C CA . MET A 1 143 ? 8.500 -0.291 1.946 1.00 89.81 143 MET A CA 1
ATOM 1213 C C . MET A 1 143 ? 8.889 -0.150 3.422 1.00 89.81 143 MET A C 1
ATOM 1215 O O . MET A 1 143 ? 8.023 -0.225 4.287 1.00 89.81 143 MET A O 1
ATOM 1219 N N . GLU A 1 144 ? 10.160 0.134 3.704 1.00 90.50 144 GLU A N 1
ATOM 1220 C CA . GLU A 1 144 ? 10.667 0.344 5.065 1.00 90.50 144 GLU A CA 1
ATOM 1221 C C . GLU A 1 144 ? 9.993 1.539 5.759 1.00 90.50 144 GLU A C 1
ATOM 1223 O O . GLU A 1 144 ? 9.649 1.460 6.939 1.00 90.50 144 GLU A O 1
ATOM 1228 N N . ALA A 1 145 ? 9.771 2.642 5.036 1.00 87.31 145 ALA A N 1
ATOM 1229 C CA . ALA A 1 145 ? 9.108 3.829 5.576 1.00 87.31 145 ALA A CA 1
ATOM 1230 C C . ALA A 1 145 ? 7.653 3.543 5.980 1.00 87.31 145 ALA A C 1
ATOM 1232 O O . ALA A 1 145 ? 7.226 3.918 7.076 1.00 87.31 145 ALA A O 1
ATOM 1233 N N . ILE A 1 146 ? 6.910 2.834 5.127 1.00 85.44 146 ILE A N 1
ATOM 1234 C CA . ILE A 1 146 ? 5.521 2.459 5.401 1.00 85.44 146 ILE A CA 1
ATOM 1235 C C . ILE A 1 146 ? 5.450 1.441 6.544 1.00 85.44 146 ILE A C 1
ATOM 1237 O O . ILE A 1 146 ? 4.658 1.628 7.465 1.00 85.44 146 ILE A O 1
ATOM 1241 N N . GLU A 1 147 ? 6.295 0.404 6.541 1.00 88.44 147 GLU A N 1
ATOM 1242 C CA . GLU A 1 147 ? 6.331 -0.597 7.617 1.00 88.44 147 GLU A CA 1
ATOM 1243 C C . GLU A 1 147 ? 6.641 0.044 8.975 1.00 88.44 147 GLU A C 1
ATOM 1245 O O . GLU A 1 147 ? 5.977 -0.259 9.971 1.00 88.44 147 GLU A O 1
ATOM 1250 N N . LYS A 1 148 ? 7.582 0.995 9.007 1.00 88.88 148 LYS A N 1
ATOM 1251 C CA . LYS A 1 148 ? 7.881 1.789 10.201 1.00 88.88 148 LYS A CA 1
ATOM 1252 C C . LYS A 1 148 ? 6.665 2.598 10.661 1.00 88.88 148 LYS A C 1
ATOM 1254 O O . LYS A 1 148 ? 6.312 2.541 11.836 1.00 88.88 148 LYS A O 1
ATOM 1259 N N . SER A 1 149 ? 6.002 3.306 9.746 1.00 85.50 149 SER A N 1
ATOM 1260 C CA . SER A 1 149 ? 4.806 4.105 10.049 1.00 85.50 149 SER A CA 1
ATOM 1261 C C . SER A 1 149 ? 3.662 3.243 10.606 1.00 85.50 149 SER A C 1
ATOM 1263 O O . SER A 1 149 ? 3.034 3.600 11.606 1.00 85.50 149 SER A O 1
ATOM 1265 N N . SER A 1 150 ? 3.426 2.063 10.022 1.00 84.75 150 SER A N 1
ATOM 1266 C CA . SER A 1 150 ? 2.440 1.098 10.520 1.00 84.75 150 SER A CA 1
ATOM 1267 C C . SER A 1 150 ? 2.796 0.555 11.906 1.00 84.75 150 SER A C 1
ATOM 1269 O O . SER A 1 150 ? 1.902 0.390 12.736 1.00 84.75 150 SER A O 1
ATOM 1271 N N . HIS A 1 151 ? 4.078 0.297 12.180 1.00 88.25 151 HIS A N 1
ATOM 1272 C CA . HIS A 1 151 ? 4.529 -0.165 13.493 1.00 88.25 151 HIS A CA 1
ATOM 1273 C C . HIS A 1 151 ? 4.335 0.905 14.577 1.00 88.25 151 HIS A C 1
ATOM 1275 O O . HIS A 1 151 ? 3.746 0.620 15.617 1.00 88.25 151 HIS A O 1
ATOM 1281 N N . GLU A 1 152 ? 4.747 2.148 14.309 1.00 86.38 152 GLU A N 1
ATOM 1282 C CA . GLU A 1 152 ? 4.557 3.281 15.226 1.00 86.38 152 GLU A CA 1
ATOM 1283 C C . GLU A 1 152 ? 3.074 3.523 15.542 1.00 86.38 152 GLU A C 1
ATOM 1285 O O . GLU A 1 152 ? 2.706 3.774 16.690 1.00 86.38 152 GLU A O 1
ATOM 1290 N N . MET A 1 153 ? 2.204 3.418 14.534 1.00 86.00 153 MET A N 1
ATOM 1291 C CA . MET A 1 153 ? 0.757 3.492 14.732 1.00 86.00 153 MET A CA 1
ATOM 1292 C C . MET A 1 153 ? 0.242 2.332 15.601 1.00 86.00 153 MET A C 1
ATOM 1294 O O . MET A 1 153 ? -0.579 2.561 16.487 1.00 86.00 153 MET A O 1
ATOM 1298 N N . GLY A 1 154 ? 0.725 1.106 15.376 1.00 84.25 154 GLY A N 1
ATOM 1299 C CA . GLY A 1 154 ? 0.348 -0.071 16.163 1.00 84.25 154 GLY A CA 1
ATOM 1300 C C . GLY A 1 154 ? 0.698 0.046 17.649 1.00 84.25 154 GLY A C 1
ATOM 1301 O O . GLY A 1 154 ? -0.135 -0.280 18.495 1.00 84.25 154 GLY A O 1
ATOM 1302 N N . GLU A 1 155 ? 1.885 0.563 17.980 1.00 86.19 155 GLU A N 1
ATOM 1303 C CA . GLU A 1 155 ? 2.281 0.793 19.377 1.00 86.19 155 GLU A CA 1
ATOM 1304 C C . GLU A 1 155 ? 1.402 1.853 20.056 1.00 86.19 155 GLU A C 1
ATOM 1306 O O . GLU A 1 155 ? 0.969 1.658 21.191 1.00 86.19 155 GLU A O 1
ATOM 1311 N N . GLN A 1 156 ? 1.050 2.938 19.358 1.00 81.19 156 GLN A N 1
ATOM 1312 C CA . GLN A 1 156 ? 0.136 3.939 19.918 1.00 81.19 156 GLN A CA 1
ATOM 1313 C C . GLN A 1 156 ? -1.258 3.358 20.179 1.00 81.19 156 GLN A C 1
ATOM 1315 O O . GLN A 1 156 ? -1.814 3.549 21.257 1.00 81.19 156 GLN A O 1
ATOM 1320 N N . VAL A 1 157 ? -1.803 2.596 19.227 1.00 81.81 157 VAL A N 1
ATOM 1321 C CA . VAL A 1 157 ? -3.106 1.931 19.382 1.00 81.81 157 VAL A CA 1
ATOM 1322 C C . VAL A 1 157 ? -3.122 1.016 20.605 1.00 81.81 157 VAL A C 1
ATOM 1324 O O . VAL A 1 157 ? -4.104 0.976 21.346 1.00 81.81 157 VAL A O 1
ATOM 1327 N N . LYS A 1 158 ? -2.023 0.303 20.856 1.00 84.31 158 LYS A N 1
ATOM 1328 C CA . LYS A 1 158 ? -1.870 -0.531 22.047 1.00 84.31 158 LYS A CA 1
ATOM 1329 C C . LYS A 1 158 ? -1.917 0.294 23.338 1.00 84.31 158 LYS A C 1
ATOM 1331 O O . LYS A 1 158 ? -2.578 -0.127 24.286 1.00 84.31 158 LYS A O 1
ATOM 1336 N N . HIS A 1 159 ? -1.259 1.454 23.379 1.00 83.31 159 HIS A N 1
ATOM 1337 C CA . HIS A 1 159 ? -1.338 2.369 24.523 1.00 83.31 159 HIS A CA 1
ATOM 1338 C C . HIS A 1 159 ? -2.762 2.892 24.757 1.00 83.31 159 HIS A C 1
ATOM 1340 O O . HIS A 1 159 ? -3.222 2.900 25.898 1.00 83.31 159 HIS A O 1
ATOM 1346 N N . ASP A 1 160 ? -3.477 3.256 23.692 1.00 77.75 160 ASP A N 1
ATOM 1347 C CA . ASP A 1 160 ? -4.848 3.774 23.781 1.00 77.75 160 ASP A CA 1
ATOM 1348 C C . ASP A 1 160 ? -5.831 2.685 24.267 1.00 77.75 160 ASP A C 1
ATOM 1350 O O . ASP A 1 160 ? -6.705 2.942 25.098 1.00 77.75 160 ASP A O 1
ATOM 1354 N N . ILE A 1 161 ? -5.643 1.431 23.831 1.00 79.94 161 ILE A N 1
ATOM 1355 C CA . ILE A 1 161 ? -6.405 0.277 24.339 1.00 79.94 161 ILE A CA 1
ATOM 1356 C C . ILE A 1 161 ? -6.122 0.030 25.827 1.00 79.94 161 ILE A C 1
ATOM 1358 O O . ILE A 1 161 ? -7.061 -0.245 26.572 1.00 79.94 161 ILE A O 1
ATOM 1362 N N . GLN A 1 162 ? -4.866 0.132 26.273 1.00 81.56 162 GLN A N 1
ATOM 1363 C CA . GLN A 1 162 ? -4.531 -0.042 27.691 1.00 81.56 162 GLN A CA 1
ATOM 1364 C C . GLN A 1 162 ? -5.186 1.043 28.555 1.00 81.56 162 GLN A C 1
ATOM 1366 O O . GLN A 1 162 ? -5.785 0.733 29.580 1.00 81.56 162 GLN A O 1
ATOM 1371 N N . ALA A 1 163 ? -5.141 2.303 28.114 1.00 77.12 163 ALA A N 1
ATOM 1372 C CA . ALA A 1 163 ? -5.788 3.406 28.822 1.00 77.12 163 ALA A CA 1
ATOM 1373 C C . ALA A 1 163 ? -7.304 3.181 28.974 1.00 77.12 163 ALA A C 1
ATOM 1375 O O . ALA A 1 163 ? -7.875 3.454 30.031 1.00 77.12 163 ALA A O 1
ATOM 1376 N N . LEU A 1 164 ? -7.947 2.622 27.942 1.00 74.06 164 LEU A N 1
ATOM 1377 C CA . LEU A 1 164 ? -9.353 2.230 27.994 1.00 74.06 164 LEU A CA 1
ATOM 1378 C C . LEU A 1 164 ? -9.620 1.127 29.031 1.00 74.06 164 LEU A C 1
ATOM 1380 O O . LEU A 1 164 ? -10.625 1.176 29.742 1.00 74.06 164 LEU A O 1
ATOM 1384 N N . GLU A 1 165 ? -8.760 0.112 29.098 1.00 77.25 165 GLU A N 1
ATOM 1385 C CA . GLU A 1 165 ? -8.885 -0.971 30.079 1.00 77.25 165 GLU A CA 1
ATOM 1386 C C . GLU A 1 165 ? -8.755 -0.454 31.514 1.00 77.25 165 GLU A C 1
ATOM 1388 O O . GLU A 1 165 ? -9.586 -0.800 32.358 1.00 77.25 165 GLU A O 1
ATOM 1393 N N . ASP A 1 166 ? -7.775 0.415 31.765 1.00 78.25 166 ASP A N 1
ATOM 1394 C CA . ASP A 1 166 ? -7.525 1.013 33.078 1.00 78.25 166 ASP A CA 1
ATOM 1395 C C . ASP A 1 166 ? -8.723 1.863 33.547 1.00 78.25 166 ASP A C 1
ATOM 1397 O O . ASP A 1 166 ? -9.142 1.785 34.707 1.00 78.25 166 ASP A O 1
ATOM 1401 N N . GLU A 1 167 ? -9.327 2.648 32.646 1.00 71.00 167 GLU A N 1
ATOM 1402 C CA . GLU A 1 167 ? -10.516 3.451 32.949 1.00 71.00 167 GLU A CA 1
ATOM 1403 C C . GLU A 1 167 ? -11.726 2.564 33.275 1.00 71.00 167 GLU A C 1
ATOM 1405 O O . GLU A 1 167 ? -12.412 2.784 34.277 1.00 71.00 167 GLU A O 1
ATOM 1410 N N . VAL A 1 168 ? -11.971 1.523 32.471 1.00 70.69 168 VAL A N 1
ATOM 1411 C CA . VAL A 1 168 ? -13.038 0.545 32.729 1.00 70.69 168 VAL A CA 1
ATOM 1412 C C . VAL A 1 168 ? -12.850 -0.095 34.103 1.00 70.69 168 VAL A C 1
ATOM 1414 O O . VAL A 1 168 ? -13.796 -0.151 34.890 1.00 70.69 168 VAL A O 1
ATOM 1417 N N . GLU A 1 169 ? -11.635 -0.533 34.427 1.00 75.56 169 GLU A N 1
ATOM 1418 C CA . GLU A 1 169 ? -11.340 -1.154 35.714 1.00 75.56 169 GLU A CA 1
ATOM 1419 C C . GLU A 1 169 ? -11.569 -0.183 36.888 1.00 75.56 169 GLU A C 1
ATOM 1421 O O . GLU A 1 169 ? -12.123 -0.578 37.917 1.00 75.56 169 GLU A O 1
ATOM 1426 N N . HIS A 1 170 ? -11.238 1.103 36.722 1.00 72.00 170 HIS A N 1
ATOM 1427 C CA . HIS A 1 170 ? -11.519 2.138 37.720 1.00 72.00 170 HIS A CA 1
ATOM 1428 C C . HIS A 1 170 ? -13.021 2.305 38.002 1.00 72.00 170 HIS A C 1
ATOM 1430 O O . HIS A 1 170 ? -13.410 2.482 39.159 1.00 72.00 170 HIS A O 1
ATOM 1436 N N . TYR A 1 171 ? -13.874 2.229 36.975 1.00 63.22 171 TYR A N 1
ATOM 1437 C CA . TYR A 1 171 ? -15.329 2.338 37.137 1.00 63.22 171 TYR A CA 1
ATOM 1438 C C . TYR A 1 171 ? -15.966 1.116 37.810 1.00 63.22 171 TYR A C 1
ATOM 1440 O O . TYR A 1 171 ? -16.985 1.275 38.476 1.00 63.22 171 TYR A O 1
ATOM 1448 N N . PHE A 1 172 ? -15.385 -0.080 37.665 1.00 61.22 172 PHE A N 1
ATOM 1449 C CA . PHE A 1 172 ? -15.908 -1.317 38.266 1.00 61.22 172 PHE A CA 1
ATOM 1450 C C . PHE A 1 172 ? -15.291 -1.669 39.631 1.00 61.22 172 PHE A C 1
ATOM 1452 O O . PHE A 1 172 ? -15.782 -2.575 40.303 1.00 61.22 172 PHE A O 1
ATOM 1459 N N . LYS A 1 173 ? -14.228 -0.971 40.055 1.00 62.03 173 LYS A N 1
ATOM 1460 C CA . LYS A 1 173 ? -13.632 -1.087 41.401 1.00 62.03 173 LYS A CA 1
ATOM 1461 C C . LYS A 1 173 ? -14.229 -0.112 42.436 1.00 62.03 173 LYS A C 1
ATOM 1463 O O . LYS A 1 173 ? -13.794 -0.141 43.587 1.00 62.03 173 LYS A O 1
ATOM 1468 N N . LYS A 1 174 ? -15.186 0.739 42.049 1.00 47.94 174 LYS A N 1
ATOM 1469 C CA . LYS A 1 174 ? -16.006 1.567 42.955 1.00 47.94 174 LYS A CA 1
ATOM 1470 C C . LYS A 1 174 ? -17.350 0.904 43.225 1.00 47.94 174 LYS A C 1
ATOM 1472 O O . LYS A 1 174 ? -17.842 1.083 44.359 1.00 47.94 174 LYS A O 1
#

pLDDT: mean 85.56, std 9.85, range [47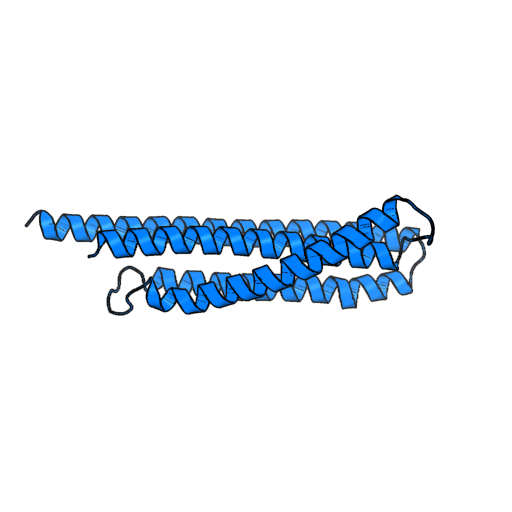.94, 96.56]

Organism: Lactococcus lactis subsp. lactis (NCBI:txid1360)